Protein AF-A0A959Z0H4-F1 (afdb_monomer_lite)

Foldseek 3Di:
DVVVLVVLLVVLVVLLVQLVCQLPVVPDPVSNVVSVVSNVSSVVSVVVSVVVVVVVVVVD

Sequence (60 aa):
VERMWMPLKIAWTALIFLGLSLAFLGGRPTWKGVGLGILLIGALGHIVDGIASERSRIYV

Structure (mmCIF, N/CA/C/O backbone):
data_AF-A0A959Z0H4-F1
#
_entry.id   AF-A0A959Z0H4-F1
#
loop_
_atom_site.group_PDB
_atom_site.id
_atom_site.type_symbol
_atom_site.label_atom_id
_atom_site.label_alt_id
_atom_site.label_comp_id
_atom_site.label_asym_id
_atom_site.label_entity_id
_atom_site.label_seq_id
_atom_site.pdbx_PDB_ins_code
_atom_site.Cartn_x
_atom_site.Cartn_y
_atom_site.Cartn_z
_atom_site.occupancy
_atom_site.B_iso_or_equiv
_atom_site.auth_seq_id
_atom_site.auth_comp_id
_atom_site.auth_asym_id
_atom_site.auth_atom_id
_atom_site.pdbx_PDB_model_num
ATOM 1 N N . VAL A 1 1 ? 5.928 -9.003 -20.606 1.00 58.16 1 VAL A N 1
ATOM 2 C CA . VAL A 1 1 ? 6.423 -8.637 -19.256 1.00 58.16 1 VAL A CA 1
ATOM 3 C C . VAL A 1 1 ? 5.398 -7.812 -18.477 1.00 58.16 1 VAL A C 1
ATOM 5 O O . VAL A 1 1 ? 5.052 -8.214 -17.378 1.00 58.16 1 VAL A O 1
ATOM 8 N N . GLU A 1 2 ? 4.809 -6.750 -19.042 1.00 58.41 2 GLU A N 1
ATOM 9 C CA . GLU A 1 2 ? 3.861 -5.867 -18.320 1.00 58.41 2 GLU A CA 1
ATOM 10 C C . GLU A 1 2 ? 2.639 -6.565 -17.685 1.00 58.41 2 GLU A C 1
ATOM 12 O O . GLU A 1 2 ? 2.236 -6.209 -16.580 1.00 58.41 2 GLU A O 1
ATOM 17 N N . ARG A 1 3 ? 2.079 -7.610 -18.317 1.00 60.28 3 ARG A N 1
ATOM 18 C CA . ARG A 1 3 ? 0.956 -8.379 -17.740 1.00 60.28 3 ARG A CA 1
ATOM 19 C C . ARG A 1 3 ? 1.299 -9.143 -16.453 1.00 60.28 3 ARG A C 1
ATOM 21 O O . ARG A 1 3 ? 0.387 -9.388 -15.675 1.00 60.28 3 ARG A O 1
ATOM 28 N N . MET A 1 4 ? 2.564 -9.504 -16.207 1.00 70.06 4 MET A N 1
ATOM 29 C CA . MET A 1 4 ? 2.954 -10.239 -14.987 1.00 70.06 4 MET A CA 1
ATOM 30 C C . MET A 1 4 ? 2.988 -9.350 -13.739 1.00 70.06 4 MET A C 1
ATOM 32 O O . MET A 1 4 ? 2.784 -9.848 -12.639 1.00 70.06 4 MET A O 1
ATOM 36 N N . TRP A 1 5 ? 3.192 -8.042 -13.903 1.00 76.62 5 TRP A N 1
ATOM 37 C CA . TRP A 1 5 ? 3.274 -7.085 -12.791 1.00 76.62 5 TRP A CA 1
ATOM 38 C C . TRP A 1 5 ? 1.899 -6.576 -12.337 1.00 76.62 5 TRP A C 1
ATOM 40 O O . TRP A 1 5 ? 1.728 -6.097 -11.220 1.00 76.62 5 TRP A O 1
ATOM 50 N N . MET A 1 6 ? 0.887 -6.702 -13.198 1.00 84.06 6 MET A N 1
ATOM 51 C CA . MET A 1 6 ? -0.466 -6.192 -12.959 1.00 84.06 6 MET A CA 1
ATOM 52 C C . MET A 1 6 ? -1.150 -6.795 -11.711 1.00 84.06 6 MET A C 1
ATOM 54 O O . MET A 1 6 ? -1.684 -6.025 -10.914 1.00 84.06 6 MET A O 1
ATOM 58 N N . PRO A 1 7 ? -1.099 -8.123 -11.465 1.00 87.19 7 PRO A N 1
ATOM 59 C CA . PRO A 1 7 ? -1.679 -8.724 -10.259 1.00 87.19 7 PRO A CA 1
ATOM 60 C C . PRO A 1 7 ? -1.023 -8.222 -8.969 1.00 87.19 7 PRO A C 1
ATOM 62 O O . PRO A 1 7 ? -1.701 -8.014 -7.965 1.00 87.19 7 PRO A O 1
ATOM 65 N N . LEU A 1 8 ? 0.291 -7.988 -9.008 1.00 88.69 8 LEU A N 1
ATOM 66 C CA . LEU A 1 8 ? 1.062 -7.538 -7.856 1.00 88.69 8 LEU A CA 1
ATOM 67 C C . LEU A 1 8 ? 0.699 -6.092 -7.481 1.00 88.69 8 LEU A C 1
ATOM 69 O O . LEU A 1 8 ? 0.400 -5.807 -6.322 1.00 88.69 8 LEU A O 1
ATOM 73 N N . LYS A 1 9 ? 0.568 -5.207 -8.478 1.00 89.00 9 LYS A N 1
ATOM 74 C CA . LYS A 1 9 ? 0.054 -3.837 -8.293 1.00 89.00 9 LYS A CA 1
ATOM 75 C C . LYS A 1 9 ? -1.352 -3.806 -7.701 1.00 89.00 9 LYS A C 1
ATOM 77 O O . LYS A 1 9 ? -1.642 -2.980 -6.832 1.00 89.00 9 LYS A O 1
ATOM 82 N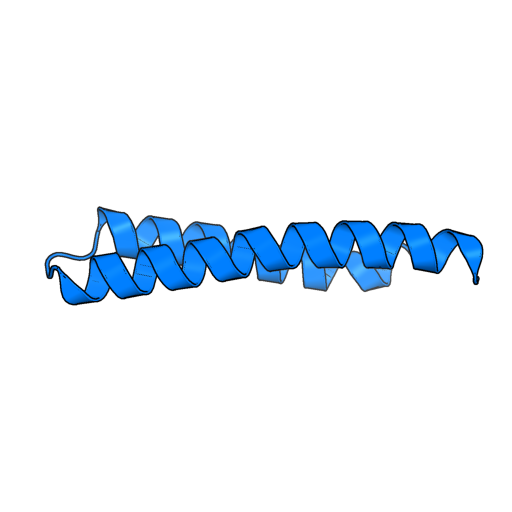 N . ILE A 1 10 ? -2.227 -4.708 -8.148 1.00 92.38 10 ILE A N 1
ATOM 83 C CA . ILE A 1 10 ? -3.587 -4.835 -7.607 1.00 92.38 10 ILE A CA 1
ATOM 84 C C . ILE A 1 10 ? -3.533 -5.261 -6.134 1.00 92.38 10 ILE A C 1
ATOM 86 O O . ILE A 1 10 ? -4.222 -4.659 -5.312 1.00 92.38 10 ILE A O 1
ATOM 90 N N . ALA A 1 11 ? -2.680 -6.227 -5.778 1.00 93.62 11 ALA A N 1
ATOM 91 C CA . ALA A 1 11 ? -2.524 -6.687 -4.399 1.00 93.62 11 ALA A CA 1
ATOM 92 C C . ALA A 1 11 ? -2.048 -5.565 -3.458 1.00 93.62 11 ALA A C 1
ATOM 94 O O . ALA A 1 11 ? -2.651 -5.351 -2.405 1.00 93.62 11 ALA A O 1
ATOM 95 N N . TRP A 1 12 ? -1.036 -4.785 -3.854 1.00 95.06 12 TRP A N 1
ATOM 96 C CA . TRP A 1 12 ? -0.563 -3.644 -3.056 1.00 95.06 12 TRP A CA 1
ATOM 97 C C . TRP A 1 12 ? -1.636 -2.573 -2.875 1.00 95.06 12 TRP A C 1
ATOM 99 O O . TRP A 1 12 ? -1.821 -2.037 -1.783 1.00 95.06 12 TRP A O 1
ATOM 109 N N . THR A 1 13 ? -2.391 -2.294 -3.937 1.00 94.44 13 THR A N 1
ATOM 110 C CA . THR A 1 13 ? -3.498 -1.332 -3.899 1.00 94.44 13 THR A CA 1
ATOM 111 C C . THR A 1 13 ? -4.617 -1.808 -2.973 1.00 94.44 13 THR A C 1
ATOM 113 O O . THR A 1 13 ? -5.123 -1.026 -2.170 1.00 94.44 13 THR A O 1
ATOM 116 N N . ALA A 1 14 ? -4.960 -3.098 -3.016 1.00 95.12 14 ALA A N 1
ATOM 117 C CA . ALA A 1 14 ? -5.941 -3.695 -2.116 1.00 95.12 14 ALA A CA 1
ATOM 118 C C . ALA A 1 14 ? -5.517 -3.570 -0.644 1.00 95.12 14 ALA A C 1
ATOM 120 O O . ALA A 1 14 ? -6.348 -3.241 0.200 1.00 95.12 14 ALA A O 1
ATOM 121 N N . LEU A 1 15 ? -4.228 -3.757 -0.338 1.00 94.69 15 LEU A N 1
ATOM 122 C CA . LEU A 1 15 ? -3.699 -3.566 1.015 1.00 94.69 15 LEU A CA 1
ATOM 123 C C . LEU A 1 15 ? -3.816 -2.111 1.481 1.00 94.69 15 LEU A C 1
ATOM 125 O O . LEU A 1 15 ? -4.223 -1.880 2.615 1.00 94.69 15 LEU A O 1
ATOM 129 N N . ILE A 1 16 ? -3.549 -1.124 0.620 1.00 95.19 16 ILE A N 1
ATOM 130 C CA . ILE A 1 16 ? -3.748 0.292 0.974 1.00 95.19 16 ILE A CA 1
ATOM 131 C C . ILE A 1 16 ? -5.208 0.556 1.343 1.00 95.19 16 ILE A C 1
ATOM 133 O O . ILE A 1 16 ? -5.470 1.133 2.397 1.00 95.19 16 ILE A O 1
ATOM 137 N N . PHE A 1 17 ? -6.157 0.111 0.515 1.00 95.31 17 PHE A N 1
ATOM 138 C CA . PHE A 1 17 ? -7.579 0.314 0.796 1.00 95.31 17 PHE A CA 1
ATOM 139 C C . PHE A 1 17 ? -8.025 -0.415 2.063 1.00 95.31 17 PHE A C 1
ATOM 141 O O . PHE A 1 17 ? -8.710 0.182 2.888 1.00 95.31 17 PHE A O 1
ATOM 148 N N . LEU A 1 18 ? -7.584 -1.657 2.267 1.00 94.00 18 LEU A N 1
ATOM 149 C CA . LEU A 1 18 ? -7.877 -2.424 3.477 1.00 94.00 18 LEU A CA 1
ATOM 150 C C . LEU A 1 18 ? -7.330 -1.726 4.732 1.00 94.00 18 LEU A C 1
ATOM 152 O O . LEU A 1 18 ? -8.038 -1.590 5.731 1.00 94.00 18 LEU A O 1
ATOM 156 N N . GLY A 1 19 ? -6.082 -1.258 4.673 1.00 92.06 19 GLY A N 1
ATOM 157 C CA . GLY A 1 19 ? -5.433 -0.531 5.758 1.00 92.06 19 GLY A CA 1
ATOM 158 C C . GLY A 1 19 ? -6.131 0.791 6.067 1.00 92.06 19 GLY A C 1
ATOM 159 O O . GLY A 1 19 ? -6.387 1.092 7.233 1.00 92.06 19 GLY A O 1
ATOM 160 N N . LEU A 1 20 ? -6.529 1.537 5.032 1.00 93.75 20 LEU A N 1
ATOM 161 C CA . LEU A 1 20 ? -7.304 2.771 5.162 1.00 93.75 20 LEU A CA 1
ATOM 162 C C . LEU A 1 20 ? -8.660 2.490 5.823 1.00 93.75 20 LEU A C 1
ATOM 164 O O . LEU A 1 20 ? -9.012 3.122 6.817 1.00 93.75 20 LEU A O 1
ATOM 168 N N . SER A 1 21 ? -9.400 1.494 5.332 1.00 92.62 21 SER A N 1
ATOM 169 C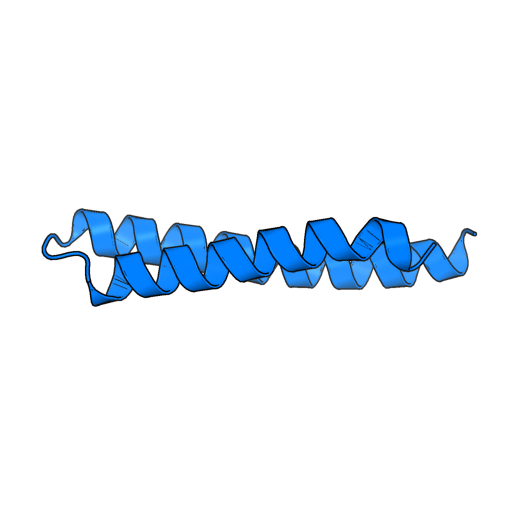 CA . SER A 1 21 ? -10.678 1.091 5.918 1.00 92.62 21 SER A CA 1
ATOM 170 C C . SER A 1 21 ? -10.523 0.729 7.395 1.00 92.62 21 SER A C 1
ATOM 172 O O . SER A 1 21 ? -11.265 1.245 8.224 1.00 92.62 21 SER A O 1
ATOM 174 N N . LEU A 1 22 ? -9.523 -0.076 7.760 1.00 91.12 22 LEU A N 1
ATOM 175 C CA . LEU A 1 22 ? -9.259 -0.448 9.155 1.00 91.12 22 LEU A CA 1
ATOM 176 C C . LEU A 1 22 ? -8.829 0.742 10.028 1.00 91.12 22 LEU A C 1
ATOM 178 O O . LEU A 1 22 ? -9.232 0.820 11.189 1.00 91.12 22 LEU A O 1
ATOM 182 N N . ALA A 1 23 ? -8.062 1.687 9.480 1.00 89.62 23 ALA A N 1
ATOM 183 C CA . ALA A 1 23 ? -7.603 2.874 10.198 1.00 89.62 23 ALA A CA 1
ATOM 184 C C . ALA A 1 23 ? -8.751 3.831 10.568 1.00 89.62 23 ALA A C 1
ATOM 186 O O . ALA A 1 23 ? -8.745 4.409 11.659 1.00 89.62 23 ALA A O 1
ATOM 187 N N . PHE A 1 24 ? -9.748 3.977 9.689 1.00 87.31 24 PHE A N 1
ATOM 188 C CA . PHE A 1 24 ? -10.863 4.913 9.883 1.00 87.31 24 PHE A CA 1
ATOM 189 C C . PHE A 1 24 ? -12.128 4.262 10.459 1.00 87.31 24 PHE A C 1
ATOM 191 O O . PHE A 1 24 ? -12.814 4.891 11.263 1.00 87.31 24 PHE A O 1
ATOM 198 N N . LEU A 1 25 ? -12.425 3.008 10.105 1.00 87.62 25 LEU A N 1
ATOM 199 C CA . LEU A 1 25 ? -13.617 2.278 10.571 1.00 87.62 25 LEU A CA 1
ATOM 200 C C . LEU A 1 25 ? -13.339 1.423 11.817 1.00 87.62 25 LEU A C 1
ATOM 202 O O . LEU A 1 25 ? -14.2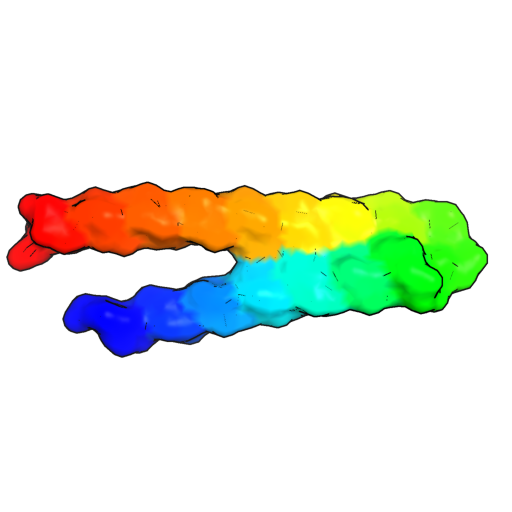69 0.947 12.467 1.00 87.62 25 LEU A O 1
ATOM 206 N N . GLY A 1 26 ? -12.068 1.227 12.182 1.00 76.38 26 GLY A N 1
ATOM 207 C CA . GLY A 1 26 ? -11.674 0.504 13.385 1.00 76.38 26 GLY A CA 1
ATOM 208 C C . GLY A 1 26 ? -12.097 1.243 14.656 1.00 76.38 26 GLY A C 1
ATOM 209 O O . GLY A 1 26 ? -11.437 2.185 15.093 1.00 76.38 26 GLY A O 1
ATOM 210 N N . GLY A 1 27 ? -13.177 0.783 15.293 1.00 76.75 27 GLY A N 1
ATOM 211 C CA . GLY A 1 27 ? -13.702 1.382 16.528 1.00 76.75 27 GLY A CA 1
ATOM 212 C C . GLY A 1 27 ? -12.781 1.254 17.750 1.00 76.75 27 GLY A C 1
ATOM 213 O O . GLY A 1 27 ? -12.961 1.979 18.724 1.00 76.75 27 GLY A O 1
ATOM 214 N N . ARG A 1 28 ? -11.773 0.364 17.716 1.00 88.25 28 ARG A N 1
ATOM 215 C CA . ARG A 1 28 ? -10.770 0.221 18.790 1.00 88.25 28 ARG A CA 1
ATOM 216 C C . ARG A 1 28 ? -9.403 0.761 18.352 1.00 88.25 28 ARG A C 1
ATOM 218 O O . ARG A 1 28 ? -9.014 0.515 17.209 1.00 88.25 28 ARG A O 1
ATOM 225 N N . PRO A 1 29 ? -8.623 1.384 19.257 1.00 88.25 29 PRO A N 1
ATOM 226 C CA . PRO A 1 29 ? -7.287 1.908 18.948 1.00 88.25 29 PRO A CA 1
ATOM 227 C C . PRO A 1 29 ? -6.346 0.871 18.321 1.00 88.25 29 PRO A C 1
ATOM 229 O O . PRO A 1 29 ? -5.594 1.187 17.404 1.00 88.25 29 PRO A O 1
ATOM 232 N N . THR A 1 30 ? -6.440 -0.389 18.755 1.00 89.81 30 THR A N 1
ATOM 233 C CA . THR A 1 30 ? -5.648 -1.502 18.214 1.00 89.81 30 THR A CA 1
ATOM 234 C C . THR A 1 30 ? -5.884 -1.708 16.716 1.00 89.81 30 THR A C 1
ATOM 236 O O . THR A 1 30 ? -4.928 -1.863 15.963 1.00 89.81 30 THR A O 1
ATOM 239 N N . TRP A 1 31 ? -7.140 -1.645 16.259 1.00 89.12 31 TRP A N 1
ATOM 240 C CA . TRP A 1 31 ? -7.481 -1.801 14.840 1.00 89.12 31 TRP A CA 1
ATOM 241 C C . TRP A 1 31 ? -6.973 -0.641 13.990 1.00 89.12 31 TRP A C 1
ATOM 243 O O . TRP A 1 31 ? -6.582 -0.858 12.845 1.00 89.12 31 TRP A O 1
ATOM 253 N N . LYS A 1 32 ? -6.892 0.563 14.568 1.00 88.75 32 LYS A N 1
ATOM 254 C CA . LYS A 1 32 ? -6.285 1.711 13.891 1.00 88.75 32 LYS A CA 1
ATOM 255 C C . LYS A 1 32 ? -4.793 1.502 13.657 1.00 88.75 32 LYS A C 1
ATOM 257 O O . LYS A 1 32 ? -4.315 1.739 12.553 1.00 88.75 32 LYS A O 1
ATOM 262 N N . GLY A 1 33 ? -4.078 1.000 14.667 1.00 92.50 33 GLY A N 1
ATOM 263 C CA . GLY A 1 33 ? -2.660 0.650 14.544 1.00 92.50 33 GLY A CA 1
ATOM 264 C C . GLY A 1 33 ? -2.416 -0.431 13.488 1.00 92.50 33 GLY A C 1
ATOM 265 O O . GLY A 1 33 ? -1.545 -0.274 12.636 1.00 92.50 33 GLY A O 1
ATOM 266 N N . VAL A 1 34 ? -3.238 -1.485 13.486 1.00 93.75 34 VAL A N 1
ATOM 267 C CA . VAL A 1 34 ? -3.185 -2.542 12.461 1.00 93.75 34 VAL A CA 1
ATOM 268 C C . VAL A 1 34 ? -3.460 -1.974 11.066 1.00 93.75 34 VAL A C 1
ATOM 270 O O . VAL A 1 34 ? -2.712 -2.262 10.136 1.00 93.75 34 VAL A O 1
ATOM 273 N N . GLY A 1 35 ? -4.478 -1.123 10.918 1.00 93.88 35 GLY A N 1
ATOM 274 C CA . GLY A 1 35 ? -4.808 -0.477 9.647 1.00 93.88 35 GLY A CA 1
ATOM 275 C C . GLY A 1 35 ? -3.671 0.389 9.104 1.00 93.88 35 GLY A C 1
ATOM 276 O O . GLY A 1 35 ? -3.301 0.258 7.939 1.00 93.88 35 GLY A O 1
ATOM 277 N N . LEU A 1 36 ? -3.049 1.206 9.960 1.00 94.69 36 LEU A N 1
ATOM 278 C CA . LEU A 1 36 ? -1.877 2.007 9.593 1.00 94.69 36 LEU A CA 1
ATOM 279 C C . LEU A 1 36 ? -0.687 1.133 9.173 1.00 94.69 36 LEU A C 1
ATOM 281 O O . LEU A 1 36 ? -0.015 1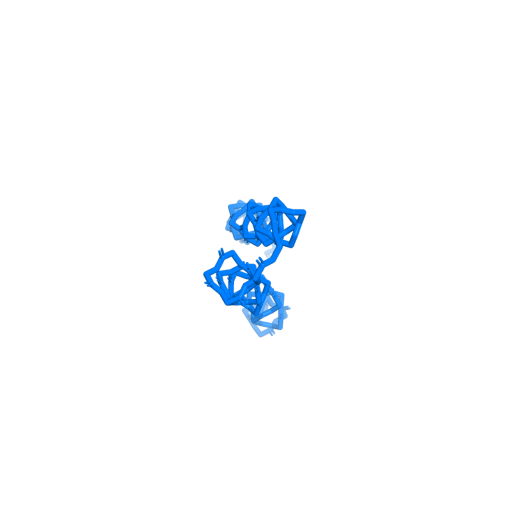.453 8.194 1.00 94.69 36 LEU A O 1
ATOM 285 N N . GLY A 1 37 ? -0.451 0.012 9.862 1.00 95.81 37 GLY A N 1
ATOM 286 C CA . GLY A 1 37 ? 0.596 -0.943 9.493 1.00 95.81 37 GLY A CA 1
ATOM 287 C C . GLY A 1 37 ? 0.357 -1.578 8.121 1.00 95.81 37 GLY A C 1
ATOM 288 O O . GLY A 1 37 ? 1.259 -1.613 7.287 1.00 95.81 37 GLY A O 1
ATOM 289 N N . ILE A 1 38 ? -0.872 -2.020 7.851 1.00 95.56 38 ILE A N 1
ATOM 290 C CA . ILE A 1 38 ? -1.255 -2.591 6.551 1.00 95.56 38 ILE A CA 1
ATOM 291 C C . ILE A 1 38 ? -1.122 -1.544 5.436 1.00 95.56 38 ILE A C 1
ATOM 293 O O . ILE A 1 38 ? -0.598 -1.847 4.363 1.00 95.56 38 ILE A O 1
ATOM 297 N N . LEU A 1 39 ? -1.543 -0.304 5.696 1.00 95.31 39 LEU A N 1
ATOM 298 C CA . LEU A 1 39 ? -1.417 0.802 4.749 1.00 95.31 39 LEU A CA 1
ATOM 299 C C . LEU A 1 39 ? 0.052 1.091 4.414 1.00 95.31 39 LEU A C 1
ATOM 301 O O . LEU A 1 39 ? 0.393 1.261 3.243 1.00 95.31 39 LEU A O 1
ATOM 305 N N . LEU A 1 40 ? 0.930 1.080 5.422 1.00 96.12 40 LEU A N 1
ATOM 306 C CA . LEU A 1 40 ? 2.370 1.248 5.236 1.00 96.12 40 LEU A CA 1
ATOM 307 C C . LEU A 1 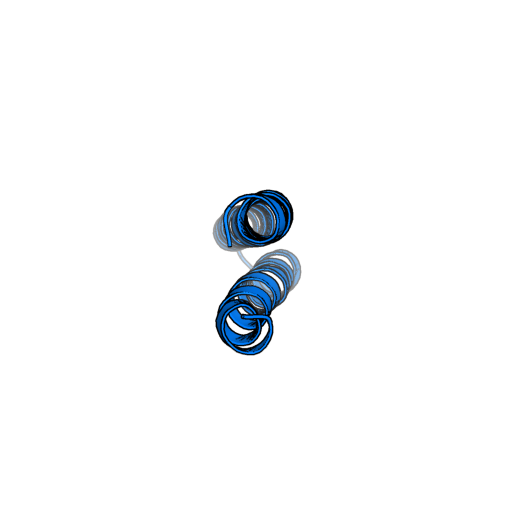40 ? 2.968 0.124 4.379 1.00 96.12 40 LEU A C 1
ATOM 309 O O . LEU A 1 40 ? 3.736 0.405 3.462 1.00 96.12 40 LEU A O 1
ATOM 313 N N . ILE A 1 41 ? 2.592 -1.134 4.634 1.00 96.06 41 ILE A N 1
ATOM 314 C CA . ILE A 1 41 ? 3.049 -2.285 3.836 1.00 96.06 41 ILE A CA 1
ATOM 315 C C . ILE A 1 41 ? 2.608 -2.138 2.377 1.00 96.06 41 ILE A C 1
ATOM 317 O O . ILE A 1 41 ? 3.420 -2.334 1.476 1.00 96.06 41 ILE A O 1
ATOM 321 N N . GLY A 1 42 ? 1.353 -1.753 2.130 1.00 95.06 42 GLY A N 1
ATOM 322 C CA . GLY A 1 42 ? 0.854 -1.513 0.775 1.00 95.06 42 GLY A CA 1
ATOM 323 C C . GLY A 1 42 ? 1.623 -0.403 0.048 1.00 95.06 42 GLY A C 1
ATOM 324 O O . GLY A 1 42 ? 1.988 -0.567 -1.115 1.00 95.06 42 GLY A O 1
ATOM 325 N N . ALA A 1 43 ? 1.933 0.699 0.738 1.00 94.19 43 ALA A N 1
ATOM 326 C CA . ALA A 1 43 ? 2.719 1.801 0.177 1.00 94.19 43 ALA A CA 1
ATOM 327 C C . ALA A 1 43 ? 4.165 1.386 -0.152 1.00 94.19 43 ALA A C 1
ATOM 329 O O . ALA A 1 43 ? 4.653 1.660 -1.249 1.00 94.19 43 ALA A O 1
ATOM 330 N N . LEU A 1 44 ? 4.836 0.681 0.765 1.00 96.38 44 LEU A N 1
ATOM 331 C CA . LEU A 1 44 ? 6.182 0.147 0.532 1.00 96.38 44 LEU A CA 1
ATOM 332 C C . LEU A 1 44 ? 6.195 -0.883 -0.602 1.00 96.38 44 LEU A C 1
ATOM 334 O O . LEU A 1 44 ? 7.117 -0.879 -1.416 1.00 96.38 44 LEU A O 1
ATOM 338 N N . GLY A 1 45 ? 5.156 -1.714 -0.696 1.00 94.56 45 GLY A N 1
ATOM 339 C CA . GLY A 1 45 ? 4.972 -2.673 -1.779 1.00 94.56 45 GLY A CA 1
ATOM 340 C C . GLY A 1 45 ? 4.981 -2.010 -3.156 1.00 94.56 45 GLY A C 1
ATOM 341 O O . GLY A 1 45 ? 5.713 -2.457 -4.033 1.00 94.56 45 GLY A O 1
ATOM 342 N N . HIS A 1 46 ? 4.273 -0.887 -3.325 1.00 94.25 46 HIS A N 1
ATOM 343 C CA . HIS A 1 46 ? 4.299 -0.102 -4.571 1.00 94.25 46 HIS A CA 1
ATOM 344 C C . HIS A 1 46 ? 5.673 0.493 -4.891 1.00 94.25 46 HIS A C 1
ATOM 346 O O . HIS A 1 46 ? 6.073 0.515 -6.054 1.00 94.25 46 HIS A O 1
ATOM 352 N N . ILE A 1 47 ? 6.411 0.959 -3.880 1.00 94.31 47 ILE A N 1
ATOM 353 C CA . ILE A 1 47 ? 7.762 1.511 -4.073 1.00 94.31 47 ILE A CA 1
ATOM 354 C C . ILE A 1 47 ? 8.714 0.418 -4.569 1.00 94.31 47 ILE A C 1
ATOM 356 O O . ILE A 1 47 ? 9.423 0.608 -5.559 1.00 94.31 47 ILE A O 1
ATOM 360 N N . VAL A 1 48 ? 8.711 -0.739 -3.901 1.00 93.94 48 VAL A N 1
ATOM 361 C CA . VAL A 1 48 ? 9.554 -1.883 -4.274 1.00 93.94 48 VAL A CA 1
ATOM 362 C C . VAL A 1 48 ? 9.160 -2.419 -5.648 1.00 93.94 48 VAL A C 1
ATOM 364 O O . VAL A 1 48 ? 10.042 -2.673 -6.465 1.00 93.94 48 VAL A O 1
ATOM 367 N N . ASP A 1 49 ? 7.862 -2.533 -5.933 1.00 91.81 49 ASP A N 1
ATOM 368 C CA . ASP A 1 49 ? 7.347 -2.965 -7.237 1.00 91.81 49 ASP A CA 1
ATOM 369 C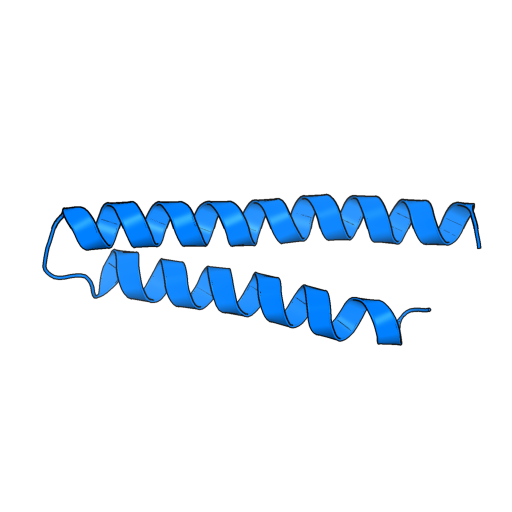 C . ASP A 1 49 ? 7.770 -2.014 -8.364 1.00 91.81 49 ASP A C 1
ATOM 371 O O . ASP A 1 49 ? 8.202 -2.459 -9.425 1.00 91.81 49 ASP A O 1
ATOM 375 N N . GLY A 1 50 ? 7.738 -0.700 -8.120 1.00 89.38 50 GLY A N 1
ATOM 376 C CA . GLY A 1 50 ? 8.229 0.305 -9.062 1.00 89.38 50 GLY A CA 1
ATOM 377 C C . GLY A 1 50 ? 9.715 0.134 -9.383 1.00 89.38 50 GLY A C 1
ATOM 378 O O . GLY A 1 50 ? 10.092 0.088 -10.554 1.00 89.38 50 GLY A O 1
ATOM 379 N N . ILE A 1 51 ? 10.554 -0.036 -8.355 1.00 91.19 51 ILE A N 1
ATOM 380 C CA . ILE A 1 51 ? 11.997 -0.274 -8.528 1.00 91.19 51 ILE A CA 1
ATOM 381 C C . ILE A 1 51 ? 12.243 -1.595 -9.267 1.00 91.19 51 ILE A C 1
ATOM 383 O O . ILE A 1 51 ? 13.062 -1.646 -10.186 1.00 91.19 51 ILE A O 1
ATOM 387 N N . ALA A 1 52 ? 11.544 -2.663 -8.884 1.00 89.44 52 ALA A N 1
ATOM 388 C CA . ALA A 1 52 ? 11.699 -3.983 -9.485 1.00 89.44 52 ALA A CA 1
ATOM 389 C C . ALA A 1 52 ? 11.260 -3.994 -10.955 1.00 89.44 52 ALA A C 1
ATOM 391 O O . ALA A 1 52 ? 11.966 -4.544 -11.800 1.00 89.44 52 ALA A O 1
ATOM 392 N N . SER A 1 53 ? 10.148 -3.328 -11.276 1.00 87.44 53 SER A N 1
ATOM 393 C CA . SER A 1 53 ? 9.664 -3.155 -12.645 1.00 87.44 53 SER A CA 1
ATOM 394 C C . SER A 1 53 ? 10.683 -2.400 -13.500 1.00 87.44 53 SER A C 1
ATOM 396 O O . SER A 1 53 ? 10.979 -2.846 -14.609 1.00 87.44 53 SER A O 1
ATOM 398 N N . GLU A 1 54 ? 11.256 -1.304 -12.993 1.00 87.50 54 GLU A N 1
ATOM 399 C CA . GLU A 1 54 ? 12.280 -0.534 -13.713 1.00 87.50 54 GLU A CA 1
ATOM 400 C C . GLU A 1 54 ? 13.535 -1.377 -13.961 1.00 87.50 54 GLU A C 1
ATOM 402 O O . GLU A 1 54 ? 14.016 -1.478 -15.088 1.00 87.50 54 GLU A O 1
ATOM 407 N N . ARG A 1 55 ? 14.022 -2.084 -12.933 1.00 86.81 55 ARG A N 1
ATOM 408 C CA . ARG A 1 55 ? 15.159 -3.004 -13.071 1.00 86.81 55 ARG A CA 1
ATOM 409 C C . ARG A 1 55 ? 14.875 -4.121 -14.068 1.00 86.81 55 ARG A C 1
ATOM 411 O O . ARG A 1 55 ? 15.748 -4.446 -14.865 1.00 86.81 55 ARG A O 1
ATOM 418 N N . SER A 1 56 ? 13.669 -4.686 -14.069 1.00 85.94 56 SER A N 1
ATOM 419 C CA . SER A 1 56 ? 13.307 -5.768 -14.991 1.00 85.94 56 SER A CA 1
ATOM 420 C C . SER A 1 56 ? 13.372 -5.346 -16.458 1.00 85.94 56 SER A C 1
ATOM 422 O O . SER A 1 56 ? 13.684 -6.173 -17.301 1.00 85.94 56 SER A O 1
ATOM 424 N N . ARG A 1 57 ? 13.151 -4.061 -16.759 1.00 81.31 57 ARG A N 1
ATOM 425 C CA . ARG A 1 57 ? 13.259 -3.511 -18.115 1.00 81.31 57 ARG A CA 1
ATOM 426 C C . ARG A 1 57 ? 14.715 -3.373 -18.590 1.00 81.31 57 ARG A C 1
ATOM 428 O O . ARG A 1 57 ? 14.951 -3.278 -19.784 1.00 81.31 57 ARG A O 1
ATOM 435 N N . ILE A 1 58 ? 15.679 -3.342 -17.667 1.00 84.75 58 ILE A N 1
ATOM 436 C CA . ILE A 1 58 ? 17.116 -3.247 -17.975 1.00 84.75 58 ILE A CA 1
ATOM 437 C C . ILE A 1 58 ? 17.721 -4.637 -18.233 1.00 84.75 58 ILE A C 1
ATOM 439 O O . ILE A 1 58 ? 18.664 -4.761 -19.009 1.00 84.75 58 ILE A O 1
ATOM 443 N N . TYR A 1 59 ? 17.207 -5.675 -17.564 1.00 74.44 59 TYR A N 1
ATOM 444 C CA . TYR A 1 59 ? 17.777 -7.030 -17.591 1.00 74.44 59 TYR A CA 1
ATOM 445 C C . TYR A 1 59 ? 17.027 -8.029 -18.490 1.00 74.44 59 TYR A C 1
ATOM 447 O O . TYR A 1 59 ? 17.476 -9.170 -18.608 1.00 74.44 59 TYR A O 1
ATOM 455 N N . VAL A 1 60 ? 15.900 -7.629 -19.088 1.00 60.62 60 VAL A N 1
ATOM 456 C CA . VAL A 1 60 ? 15.082 -8.430 -20.020 1.00 60.62 60 VAL A CA 1
ATOM 457 C C . VAL A 1 60 ? 15.011 -7.718 -21.358 1.00 60.62 60 VAL A C 1
ATOM 459 O O . VAL A 1 60 ? 15.191 -8.407 -22.384 1.00 60.62 60 VAL A O 1
#

pLDDT: mean 88.01, std 9.58, range [58.16, 96.38]

Radius of gyration: 14.2 Å; chains: 1; bounding box: 32×15×39 Å

Secondary structure (DSSP, 8-state):
-HHHHHHHHHHHHHHHHHHHHHHHH-SSHHHHHHHHHHHHHHHHHHHHHHHHHHHHHHH-